Protein AF-A1SR76-F1 (afdb_monomer)

Foldseek 3Di:
DVVVVVVVVVVVVVVVVVVVPDQQQDVLLLVLLLLLLQLVLLVVCCVPPPVRDDDPVSVVSNVVSVVVNVVVCVVCVVNPVNPVLSVLSNLLNNLVNLLVVCVVCVVVDDSCVSVVSNVVSVVVSVCCNVVVDPPDDD

Sequence (138 aa):
MIYHAIFNVNISTYRRKHSMNQPIISLKWLVYTYIIGLSLSACYSMLTKEPVPFSFFAFLTLFFSVNHFYGLYIKEPDNEISIRPAWVSFFIGIFSYSAFIGTQYPELGSNLFSVTLTLILTIWLIYKLMFGDKRYSA

Secondary structure (DSSP, 8-state):
-HHHHHHHHHHHHHHHHHHH------HHHHHHHHHHHHHHHHHHHHHH-TTSPP-HHHHHHHHHHHHHHHHHHHH-TT-HHHHHHHHHHHHHHHHHHHHHHHHH-GGG---HHHHHHHHHHHHHHHHHHHHS------

Organism: Psychromonas ingrahamii (strain DSM 17664 / CCUG 51855 / 37) (NCBI:txid357804)

pLDDT: mean 79.39, std 17.27, range [33.69, 96.0]

Radius of gyration: 21.3 Å; Cα contacts (8 Å, |Δi|>4): 113; chains: 1; bounding box: 43×45×62 Å

Mean predicted aligned error: 10.78 Å

Solvent-accessible surface area (backbone atoms only — not comparable to full-atom values): 7475 Å² total; per-residue (Å²): 119,67,69,62,54,54,52,50,52,53,50,53,52,50,54,49,56,57,66,73,64,63,82,73,68,50,64,66,53,30,53,36,28,19,48,32,19,29,23,48,43,49,47,52,40,41,75,73,36,86,91,42,76,83,56,73,63,38,56,50,54,27,53,54,32,49,54,52,45,53,54,48,49,73,74,47,73,86,49,66,76,33,49,62,56,18,54,48,27,19,50,33,17,31,24,47,46,51,24,50,50,24,69,78,40,59,90,80,43,87,33,61,67,32,43,52,51,25,50,54,49,47,53,51,48,50,48,46,70,73,64,54,7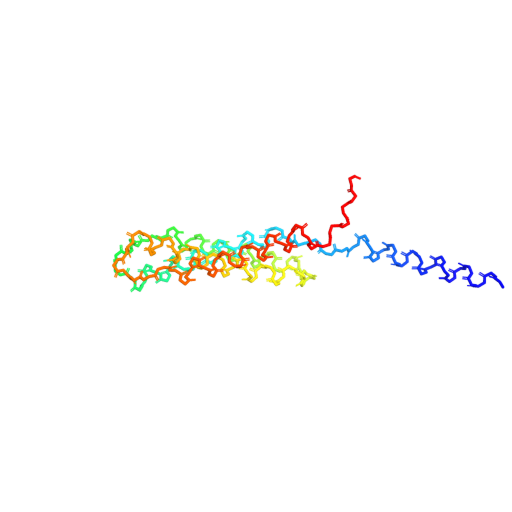6,77,82,76,78,130

Nearest PDB structures (foldseek):
  7xj0-assembly1_D  TM=3.969E-01  e=2.506E+00  Homo sapiens
  7xj0-assembly1_C  TM=3.969E-01  e=3.072E+00  Homo sapiens
  7xj3-assembly1_D  TM=4.073E-01  e=4.171E+00  Homo sapiens
  7xj2-assembly1_D  TM=4.234E-01  e=6.598E+00  Homo sapiens

InterPro domains:
  IPR009867 Protein of unknown function DUF1422 [NF008278] (20-136)
  IPR009867 Protein of unknown function DUF1422 [PF07226] (28-130)

Structure (mmCIF, N/CA/C/O backbone):
data_AF-A1SR76-F1
#
_entry.id   AF-A1SR76-F1
#
loop_
_atom_site.group_PDB
_atom_site.id
_atom_site.type_symbol
_atom_site.label_atom_id
_atom_site.label_alt_id
_atom_site.label_comp_id
_atom_site.label_asym_id
_atom_site.label_entity_id
_atom_site.label_seq_id
_atom_site.pdbx_PDB_ins_code
_atom_site.Cartn_x
_atom_site.Cartn_y
_atom_site.Cartn_z
_atom_site.occupancy
_atom_site.B_iso_or_equiv
_atom_site.auth_seq_id
_atom_site.auth_comp_id
_atom_site.auth_asym_id
_atom_site.auth_atom_id
_atom_site.pdbx_PDB_model_num
ATOM 1 N N . MET A 1 1 ? 23.052 -30.033 -45.231 1.00 58.78 1 MET A N 1
ATOM 2 C CA . MET A 1 1 ? 23.379 -30.311 -43.811 1.00 58.78 1 MET A CA 1
ATOM 3 C C . MET A 1 1 ? 23.784 -29.050 -43.026 1.00 58.78 1 MET A C 1
ATOM 5 O O . MET A 1 1 ? 23.356 -28.909 -41.891 1.00 58.78 1 MET A O 1
ATOM 9 N N . ILE A 1 2 ? 24.507 -28.091 -43.626 1.00 56.09 2 ILE A N 1
ATOM 10 C CA . ILE A 1 2 ? 24.979 -26.846 -42.969 1.00 56.09 2 ILE A CA 1
ATOM 11 C C . ILE A 1 2 ? 23.837 -25.885 -42.562 1.00 56.09 2 ILE A C 1
ATOM 13 O O . ILE A 1 2 ? 23.841 -25.356 -41.454 1.00 56.09 2 ILE A O 1
ATOM 17 N N . TYR A 1 3 ? 22.805 -25.723 -43.399 1.00 48.69 3 TYR A N 1
ATOM 18 C CA . TYR A 1 3 ? 21.661 -24.840 -43.106 1.00 48.69 3 TYR A CA 1
ATOM 19 C C . TYR A 1 3 ? 20.870 -25.237 -41.849 1.00 48.69 3 TYR A C 1
ATOM 21 O O . TYR A 1 3 ? 20.399 -24.373 -41.113 1.00 48.69 3 TYR A O 1
ATOM 29 N N . HIS A 1 4 ? 20.777 -26.536 -41.558 1.00 52.91 4 HIS A N 1
ATOM 30 C CA . HIS A 1 4 ? 20.058 -27.039 -40.387 1.00 52.91 4 HIS A CA 1
ATOM 31 C C . HIS A 1 4 ? 20.826 -26.761 -39.081 1.00 52.91 4 HIS A C 1
ATOM 33 O O . HIS A 1 4 ? 20.218 -26.509 -38.043 1.00 52.91 4 HIS A O 1
ATOM 39 N N . ALA A 1 5 ? 22.163 -26.745 -39.136 1.00 58.22 5 ALA A N 1
ATOM 40 C CA . ALA A 1 5 ? 23.015 -26.415 -37.994 1.00 58.22 5 ALA A CA 1
ATOM 41 C C . ALA A 1 5 ? 22.979 -24.912 -37.668 1.00 58.22 5 ALA A C 1
ATOM 43 O O . ALA A 1 5 ? 22.833 -24.543 -36.505 1.00 58.22 5 ALA A O 1
ATOM 44 N N . ILE A 1 6 ? 23.021 -24.044 -38.687 1.00 57.62 6 ILE A N 1
ATOM 45 C CA . ILE A 1 6 ? 22.952 -22.582 -38.511 1.00 57.62 6 ILE A CA 1
ATOM 46 C C . ILE A 1 6 ? 21.586 -22.159 -37.951 1.00 57.62 6 ILE A C 1
ATOM 48 O O . ILE A 1 6 ? 21.518 -21.343 -37.033 1.00 57.62 6 ILE A O 1
ATOM 52 N N . PHE A 1 7 ? 20.497 -22.753 -38.448 1.00 58.06 7 PHE A N 1
ATOM 53 C CA . PHE A 1 7 ? 19.144 -22.482 -37.957 1.00 58.06 7 PHE A CA 1
ATOM 54 C C . PHE A 1 7 ? 18.962 -22.910 -36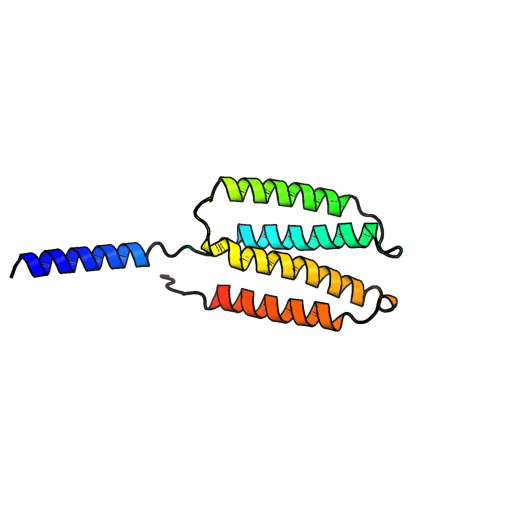.492 1.00 58.06 7 PHE A C 1
ATOM 56 O O . PHE A 1 7 ? 18.423 -22.155 -35.684 1.00 58.06 7 PHE A O 1
ATOM 63 N N . ASN A 1 8 ? 19.491 -24.078 -36.112 1.00 55.66 8 ASN A N 1
ATOM 64 C CA . ASN A 1 8 ? 19.405 -24.583 -34.741 1.00 55.66 8 ASN A CA 1
ATOM 65 C C . ASN A 1 8 ? 20.260 -23.754 -33.759 1.00 55.66 8 ASN A C 1
ATOM 67 O O . ASN A 1 8 ? 19.821 -23.462 -32.645 1.00 55.66 8 ASN A O 1
ATOM 71 N N . VAL A 1 9 ? 21.435 -23.278 -34.193 1.00 60.59 9 VAL A N 1
ATOM 72 C CA . VAL A 1 9 ? 22.243 -22.324 -33.417 1.00 60.59 9 VAL A CA 1
ATOM 73 C C . VAL A 1 9 ? 21.470 -21.026 -33.192 1.00 60.59 9 VAL A C 1
ATOM 75 O O . VAL A 1 9 ? 21.375 -20.608 -32.041 1.00 60.59 9 VAL A O 1
ATOM 78 N N . ASN A 1 10 ? 20.842 -20.454 -34.228 1.00 55.56 10 ASN A N 1
ATOM 79 C CA . ASN A 1 10 ? 20.077 -19.205 -34.124 1.00 55.56 10 ASN A CA 1
ATOM 80 C C . ASN A 1 10 ? 18.849 -19.328 -33.206 1.00 55.56 10 ASN A C 1
ATOM 82 O O . ASN A 1 10 ? 18.566 -18.429 -32.418 1.00 55.56 10 ASN A O 1
ATOM 86 N N . ILE A 1 11 ? 18.156 -20.473 -33.240 1.00 59.75 11 ILE A N 1
ATOM 87 C CA . ILE A 1 11 ? 17.056 -20.782 -32.314 1.00 59.75 11 ILE A CA 1
ATOM 88 C C . ILE A 1 11 ? 17.573 -20.937 -30.882 1.00 59.75 11 ILE A C 1
ATOM 90 O O . ILE A 1 11 ? 16.929 -20.469 -29.945 1.00 59.75 11 ILE A O 1
ATOM 94 N N . SER A 1 12 ? 18.734 -21.567 -30.686 1.00 55.72 12 SER A N 1
ATOM 95 C CA . SER A 1 12 ? 19.332 -21.736 -29.357 1.00 55.72 12 SER A CA 1
ATOM 96 C C . SER A 1 12 ? 19.793 -20.406 -28.744 1.00 55.72 12 SER A C 1
ATOM 98 O O . SER A 1 12 ? 19.656 -20.213 -27.534 1.00 55.72 12 SER A O 1
ATOM 100 N N . THR A 1 13 ? 20.290 -19.463 -29.555 1.00 55.62 13 THR A N 1
ATOM 101 C CA . THR A 1 13 ? 20.635 -18.100 -29.124 1.00 55.62 13 THR A CA 1
ATOM 102 C C . THR A 1 13 ? 19.395 -17.242 -28.897 1.00 55.62 13 THR A C 1
ATOM 104 O O . THR A 1 13 ? 19.354 -16.532 -27.894 1.00 55.62 13 THR A O 1
ATOM 107 N N . TYR A 1 14 ? 18.352 -17.354 -29.727 1.00 48.00 14 TY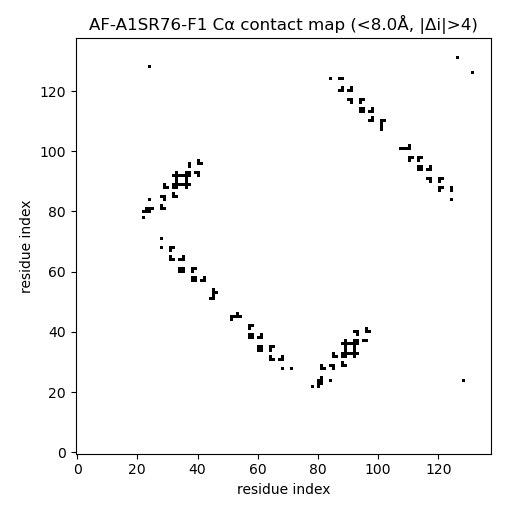R A N 1
ATOM 108 C CA . TYR A 1 14 ? 17.061 -16.693 -29.479 1.00 48.00 14 TYR A CA 1
ATOM 109 C C . TYR A 1 14 ? 16.408 -17.183 -28.180 1.00 48.00 14 TYR A C 1
ATOM 111 O O . TYR A 1 14 ? 15.991 -16.383 -27.343 1.00 48.00 14 TYR A O 1
ATOM 119 N N . ARG A 1 15 ? 16.388 -18.504 -27.962 1.00 50.97 15 ARG A N 1
ATOM 120 C CA . ARG A 1 15 ? 15.853 -19.134 -26.747 1.00 50.97 15 ARG A CA 1
ATOM 121 C C . ARG A 1 15 ? 16.661 -18.750 -25.501 1.00 50.97 15 ARG A C 1
ATOM 123 O O . ARG A 1 15 ? 16.070 -18.508 -24.453 1.00 50.97 15 ARG A O 1
ATOM 130 N N . ARG A 1 16 ? 17.991 -18.621 -25.607 1.00 46.66 16 ARG A N 1
ATOM 131 C CA . ARG A 1 16 ? 18.840 -18.095 -24.519 1.00 46.66 16 ARG A CA 1
ATOM 132 C C . ARG A 1 16 ? 18.568 -16.623 -24.217 1.00 46.66 16 ARG A C 1
ATOM 134 O O . ARG A 1 16 ? 18.483 -16.265 -23.049 1.00 46.66 16 ARG A O 1
ATOM 141 N N . LYS A 1 17 ? 18.382 -15.784 -25.238 1.00 38.00 17 LYS A N 1
ATOM 142 C CA . LYS A 1 17 ? 18.097 -14.351 -25.062 1.00 38.00 17 LYS A CA 1
ATOM 143 C C . LYS A 1 17 ? 16.718 -14.111 -24.429 1.00 38.00 17 LYS A C 1
ATOM 145 O O . LYS A 1 17 ? 16.584 -13.230 -23.590 1.00 38.00 17 LYS A O 1
ATOM 150 N N . HIS A 1 18 ? 15.736 -14.960 -24.738 1.00 43.38 18 HIS A N 1
ATOM 151 C CA . HIS A 1 18 ? 14.425 -14.967 -24.076 1.00 43.38 18 HIS A CA 1
ATOM 152 C C . HIS A 1 18 ? 14.478 -15.530 -22.639 1.00 43.38 18 HIS A C 1
ATOM 154 O O . HIS A 1 18 ? 13.677 -15.150 -21.791 1.00 43.38 18 HIS A O 1
ATOM 160 N N . SER A 1 19 ? 15.428 -16.418 -22.331 1.00 46.12 19 SER A N 1
ATOM 161 C CA . SER A 1 19 ? 15.635 -16.935 -20.970 1.00 46.12 19 SER A CA 1
ATOM 162 C C . SER A 1 19 ? 16.368 -15.953 -20.045 1.00 46.12 19 SER A C 1
ATOM 164 O O . SER A 1 19 ? 16.251 -16.100 -18.834 1.00 46.12 19 SER A O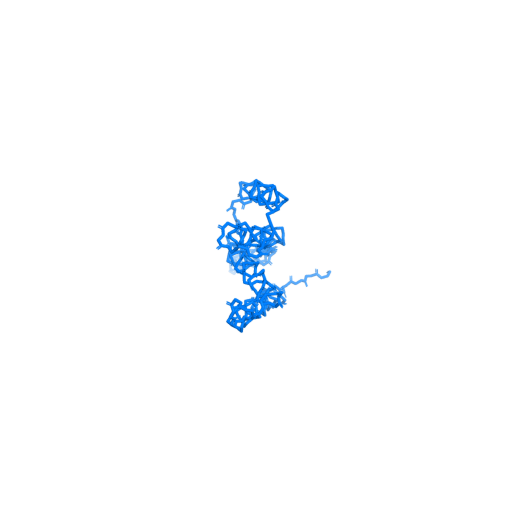 1
ATOM 166 N N . MET A 1 20 ? 17.131 -14.995 -20.585 1.00 45.78 20 MET A N 1
ATOM 167 C CA . MET A 1 20 ? 17.896 -14.002 -19.807 1.00 45.78 20 MET A CA 1
ATOM 168 C C . MET A 1 20 ? 17.118 -12.706 -19.525 1.00 45.78 20 MET A C 1
ATOM 170 O O . MET A 1 20 ? 17.474 -11.986 -18.601 1.00 45.78 20 MET A O 1
ATOM 174 N N . ASN A 1 21 ? 16.043 -12.431 -20.273 1.00 43.84 21 ASN A N 1
ATOM 175 C CA . ASN A 1 21 ? 15.171 -11.261 -20.104 1.00 43.84 21 ASN A CA 1
ATOM 176 C C . ASN A 1 21 ? 13.783 -11.667 -19.584 1.00 43.84 21 ASN A C 1
ATOM 178 O O . ASN A 1 21 ? 12.762 -11.270 -20.142 1.00 43.84 21 ASN A O 1
ATOM 182 N N . GLN A 1 22 ? 13.728 -12.493 -18.539 1.00 48.25 22 GLN A N 1
ATOM 183 C CA . GLN A 1 22 ? 12.470 -12.697 -17.823 1.00 48.25 22 GLN A CA 1
ATOM 184 C C . GLN A 1 22 ? 12.210 -11.462 -16.951 1.00 48.25 22 GLN A C 1
ATOM 186 O O . GLN A 1 22 ? 13.077 -11.113 -16.146 1.00 48.25 22 GLN A O 1
ATOM 191 N N . PRO A 1 23 ? 11.075 -10.762 -17.106 1.00 52.47 23 PRO A N 1
ATOM 192 C CA . PRO A 1 23 ? 10.846 -9.512 -16.391 1.00 52.47 23 PRO A CA 1
ATOM 193 C C . PRO A 1 23 ? 10.697 -9.785 -14.896 1.00 52.47 23 PRO A C 1
ATOM 195 O O . PRO A 1 23 ? 9.719 -10.376 -14.437 1.00 52.47 23 PRO A O 1
ATOM 198 N N . ILE A 1 24 ? 11.713 -9.384 -14.137 1.00 66.00 24 ILE A N 1
ATOM 199 C CA . ILE A 1 24 ? 11.737 -9.503 -12.683 1.00 66.00 24 ILE A CA 1
ATOM 200 C C . ILE A 1 24 ? 10.662 -8.568 -12.126 1.00 66.00 24 ILE A C 1
ATOM 202 O O . ILE A 1 24 ? 10.609 -7.389 -12.481 1.00 66.00 24 ILE A O 1
ATOM 206 N N . ILE A 1 25 ? 9.809 -9.088 -11.239 1.00 73.50 25 ILE A N 1
ATOM 207 C CA . ILE A 1 25 ? 8.800 -8.282 -10.545 1.00 73.50 25 ILE A CA 1
ATOM 208 C C . ILE A 1 25 ? 9.508 -7.137 -9.806 1.00 73.50 25 ILE A C 1
ATOM 210 O O . ILE A 1 25 ? 10.370 -7.367 -8.955 1.00 73.50 25 ILE A O 1
ATOM 214 N N . SER A 1 26 ? 9.137 -5.896 -10.115 1.00 82.69 26 SER A N 1
ATOM 215 C CA . SER A 1 26 ? 9.768 -4.718 -9.525 1.00 82.69 26 SER A CA 1
ATOM 216 C C . SER A 1 26 ? 9.273 -4.515 -8.098 1.00 82.69 26 SER A C 1
ATOM 218 O O . SER A 1 26 ? 8.155 -4.056 -7.869 1.00 82.69 26 SER A O 1
ATOM 220 N N . LEU A 1 27 ? 10.126 -4.820 -7.116 1.00 84.31 27 LEU A N 1
ATOM 221 C CA . LEU A 1 27 ? 9.813 -4.640 -5.694 1.00 84.31 27 LEU A CA 1
ATOM 222 C C . LEU A 1 27 ? 9.361 -3.205 -5.380 1.00 84.31 27 LEU A C 1
ATOM 224 O O . LEU A 1 27 ? 8.479 -3.003 -4.549 1.00 84.31 27 LEU A O 1
ATOM 228 N N . LYS A 1 28 ? 9.916 -2.211 -6.087 1.00 89.31 28 LYS A N 1
ATOM 229 C CA . LYS A 1 28 ? 9.542 -0.799 -5.937 1.00 89.31 28 LYS A CA 1
ATOM 230 C C . LYS A 1 28 ? 8.049 -0.593 -6.191 1.00 89.31 28 LYS A C 1
ATOM 232 O O . LYS A 1 28 ? 7.380 0.038 -5.380 1.00 89.31 28 LYS A O 1
ATOM 237 N N . TRP A 1 29 ? 7.513 -1.175 -7.265 1.00 90.12 29 TRP A N 1
ATOM 238 C CA . TRP A 1 29 ? 6.089 -1.077 -7.591 1.00 90.12 29 TRP A CA 1
ATOM 239 C C . TRP A 1 29 ? 5.220 -1.667 -6.484 1.00 90.12 29 TRP A C 1
ATOM 241 O O . TRP A 1 29 ? 4.225 -1.056 -6.099 1.00 90.12 29 TRP A O 1
ATOM 251 N N . LEU A 1 30 ? 5.613 -2.821 -5.940 1.00 91.44 30 LEU A N 1
ATOM 252 C CA . LEU A 1 30 ? 4.872 -3.494 -4.873 1.00 91.44 30 LEU A CA 1
ATOM 253 C C . LEU A 1 30 ? 4.860 -2.660 -3.589 1.00 91.44 30 LEU A C 1
ATOM 255 O O . LEU A 1 30 ? 3.807 -2.507 -2.975 1.00 91.44 30 LEU A O 1
ATOM 259 N N . VAL A 1 31 ? 6.004 -2.09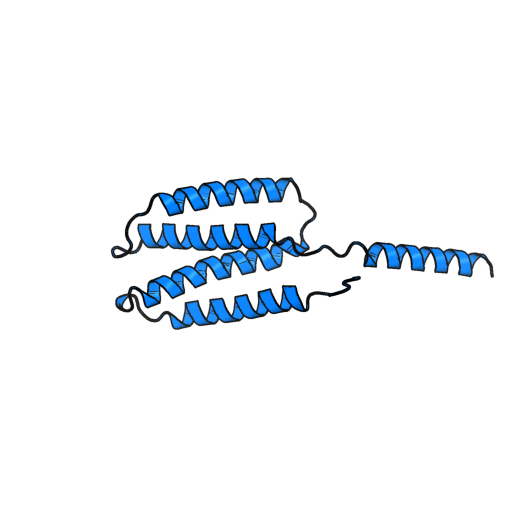0 -3.204 1.00 92.50 31 VAL A N 1
ATOM 260 C CA . VAL A 1 31 ? 6.116 -1.261 -1.996 1.00 92.50 31 VAL A CA 1
ATOM 261 C C . VAL A 1 31 ? 5.280 0.010 -2.125 1.00 92.50 31 VAL A C 1
ATOM 263 O O . VAL A 1 31 ? 4.498 0.314 -1.227 1.00 92.50 31 VAL A O 1
ATOM 266 N N . TYR A 1 32 ? 5.380 0.734 -3.244 1.00 93.50 32 TYR A N 1
ATOM 267 C CA . TYR A 1 32 ? 4.601 1.961 -3.422 1.00 93.50 32 TYR A CA 1
ATOM 268 C C . TYR A 1 32 ? 3.099 1.689 -3.477 1.00 93.50 32 TYR A C 1
ATOM 270 O O . TYR A 1 32 ? 2.336 2.389 -2.820 1.00 93.50 32 TYR A O 1
ATOM 278 N N . THR A 1 33 ? 2.663 0.651 -4.192 1.00 94.62 33 THR A N 1
ATOM 279 C CA . THR A 1 33 ? 1.238 0.289 -4.238 1.00 94.62 33 THR A CA 1
ATOM 280 C C . THR A 1 33 ? 0.694 -0.156 -2.883 1.00 94.62 33 THR A C 1
ATOM 282 O O . THR A 1 33 ? -0.418 0.236 -2.534 1.00 94.62 33 THR A O 1
ATOM 285 N N . TYR A 1 34 ? 1.485 -0.873 -2.078 1.00 95.44 34 TYR A N 1
ATOM 286 C CA . TYR A 1 34 ? 1.126 -1.211 -0.697 1.00 95.44 34 TYR A CA 1
ATOM 287 C C . TYR A 1 34 ? 0.915 0.037 0.166 1.00 95.44 34 TYR A C 1
ATOM 289 O O . TYR A 1 34 ? -0.121 0.168 0.820 1.00 95.44 34 TYR A O 1
ATOM 297 N N . ILE A 1 35 ? 1.867 0.978 0.135 1.00 95.81 35 ILE A N 1
ATOM 298 C CA . ILE A 1 35 ? 1.782 2.228 0.903 1.00 95.81 35 ILE A CA 1
ATOM 299 C C . ILE A 1 35 ? 0.582 3.062 0.442 1.00 95.81 35 ILE A C 1
ATOM 301 O O . ILE A 1 35 ? -0.157 3.571 1.279 1.00 95.81 35 ILE A O 1
ATOM 305 N N . ILE A 1 36 ? 0.335 3.154 -0.869 1.00 96.00 36 ILE A N 1
ATOM 306 C CA . ILE A 1 36 ? -0.837 3.852 -1.416 1.00 96.00 36 ILE A CA 1
ATOM 307 C C . ILE A 1 36 ? -2.134 3.224 -0.889 1.00 96.00 36 ILE A C 1
ATOM 309 O O . ILE A 1 36 ? -3.011 3.952 -0.431 1.00 96.00 36 ILE A O 1
ATOM 313 N N . GLY A 1 37 ? -2.244 1.893 -0.890 1.00 95.56 37 GLY A N 1
ATOM 314 C CA . GLY A 1 37 ? -3.407 1.185 -0.348 1.00 95.56 37 GLY A CA 1
ATOM 315 C C . GLY A 1 37 ? -3.620 1.445 1.146 1.00 95.56 37 GLY A C 1
ATOM 316 O O . GLY A 1 37 ? -4.724 1.803 1.562 1.00 95.56 37 GLY A O 1
ATOM 317 N N . LEU A 1 38 ? -2.552 1.342 1.945 1.00 94.69 38 LEU A N 1
ATOM 318 C CA . LEU A 1 38 ? -2.578 1.656 3.377 1.00 94.69 38 LEU A CA 1
ATOM 319 C C . LEU A 1 38 ? -3.032 3.097 3.630 1.00 94.69 38 LEU A C 1
ATOM 321 O O . LEU A 1 38 ? -4.005 3.322 4.347 1.00 94.69 38 LEU A O 1
ATOM 325 N N . SER A 1 39 ? -2.361 4.080 3.029 1.00 94.88 39 SER A N 1
ATOM 326 C CA . SER A 1 39 ? -2.660 5.494 3.263 1.00 94.88 39 SER A CA 1
ATOM 327 C C . SER A 1 39 ? -4.050 5.880 2.765 1.00 94.88 39 SER A C 1
ATOM 329 O O . SER A 1 39 ? -4.738 6.643 3.434 1.00 94.88 39 SER A O 1
ATOM 331 N N . LEU A 1 40 ? -4.510 5.314 1.646 1.00 95.19 40 LEU A N 1
ATOM 332 C CA . LEU A 1 40 ? -5.860 5.549 1.136 1.00 95.19 40 LEU A CA 1
ATOM 333 C C . LEU A 1 40 ? -6.928 5.045 2.113 1.00 95.19 40 LEU A C 1
ATOM 335 O O . LEU A 1 40 ? -7.870 5.772 2.428 1.00 95.19 40 LEU A O 1
ATOM 339 N N . SER A 1 41 ? -6.767 3.820 2.617 1.00 93.62 41 SER A N 1
ATOM 340 C CA . SER A 1 41 ? -7.695 3.251 3.600 1.00 93.62 41 SER A CA 1
ATOM 341 C C . SER A 1 41 ? -7.687 4.014 4.931 1.00 93.62 41 SER A C 1
ATOM 343 O O . SER A 1 41 ? -8.746 4.190 5.535 1.00 93.62 41 SER A O 1
ATOM 345 N N . ALA A 1 42 ? -6.535 4.562 5.334 1.00 91.06 42 ALA A N 1
ATOM 346 C CA . ALA A 1 42 ? -6.423 5.450 6.485 1.00 91.06 42 ALA A CA 1
ATOM 347 C C . ALA A 1 42 ? -7.174 6.769 6.285 1.00 91.06 42 ALA A C 1
ATOM 349 O O . ALA A 1 42 ? -8.007 7.120 7.120 1.00 91.06 42 ALA A O 1
ATOM 350 N N . CYS A 1 43 ? -6.958 7.456 5.160 1.00 92.56 43 CYS A N 1
ATOM 351 C CA . CYS A 1 43 ? -7.683 8.684 4.834 1.00 92.56 43 CYS A CA 1
ATOM 352 C C . CYS A 1 43 ? -9.197 8.444 4.778 1.00 92.56 43 CYS A C 1
ATOM 354 O O . CYS A 1 43 ? -9.963 9.212 5.352 1.00 92.56 43 CYS A O 1
ATOM 356 N N . TYR A 1 44 ? -9.638 7.353 4.141 1.00 90.56 44 TYR A N 1
ATOM 357 C CA . TYR A 1 44 ? -11.056 6.996 4.090 1.00 90.56 44 TYR A CA 1
ATOM 358 C C . TYR A 1 44 ? -11.637 6.768 5.488 1.00 90.56 44 TYR A C 1
ATOM 360 O O . TYR A 1 44 ? -12.711 7.275 5.809 1.00 90.56 44 TYR A O 1
ATOM 368 N N . SER A 1 45 ? -10.919 6.040 6.345 1.00 88.81 45 SER A N 1
ATOM 369 C CA . SER A 1 45 ? -11.377 5.769 7.705 1.00 88.81 45 SER A CA 1
ATOM 370 C C . SER A 1 45 ? -11.444 7.033 8.560 1.00 88.81 45 SER A C 1
ATOM 372 O O . SER A 1 45 ? -12.379 7.160 9.335 1.00 88.81 45 SER A O 1
ATOM 374 N N . MET A 1 46 ? -10.515 7.978 8.400 1.00 88.50 46 MET A N 1
ATOM 375 C CA . MET A 1 46 ? -10.555 9.275 9.096 1.00 88.50 46 MET A CA 1
ATOM 376 C C . MET A 1 46 ? -11.737 10.144 8.658 1.00 88.50 46 MET A C 1
ATOM 378 O O . MET A 1 46 ? -12.260 10.914 9.452 1.00 88.50 46 MET A O 1
ATOM 382 N N . LEU A 1 47 ? -12.147 10.042 7.391 1.00 86.06 47 LEU A N 1
ATOM 383 C CA . LEU A 1 47 ? -13.266 10.820 6.852 1.00 86.06 47 LEU A CA 1
ATOM 384 C C . LEU A 1 47 ? -14.635 10.220 7.193 1.00 86.06 47 LEU A C 1
ATOM 386 O O . LEU A 1 47 ? -15.626 10.942 7.197 1.00 86.06 47 LEU A O 1
ATOM 390 N N . THR A 1 48 ? -14.704 8.907 7.426 1.00 84.94 48 THR A N 1
ATOM 391 C CA . THR A 1 48 ? -15.978 8.181 7.575 1.00 84.94 48 THR A CA 1
ATOM 392 C C . THR A 1 48 ? -16.238 7.651 8.977 1.00 84.94 48 THR A C 1
ATOM 394 O O . THR A 1 48 ? -17.397 7.435 9.324 1.00 84.94 48 THR A O 1
ATOM 397 N N . LYS A 1 49 ? -15.196 7.415 9.781 1.00 77.94 49 LYS A N 1
ATOM 398 C CA . LYS A 1 49 ? -15.317 6.823 11.116 1.00 77.94 49 LYS A CA 1
ATOM 399 C C . LYS A 1 49 ? -14.901 7.834 12.177 1.00 77.94 49 LYS A C 1
ATOM 401 O O . LYS A 1 49 ? -13.723 8.148 12.308 1.00 77.94 49 LYS A O 1
ATOM 406 N N . GLU A 1 50 ? -15.870 8.258 12.983 1.00 67.94 50 GLU A N 1
ATOM 407 C CA . GLU A 1 50 ? -15.681 9.203 14.092 1.00 67.94 50 GLU A CA 1
ATOM 408 C C . GLU A 1 50 ? -14.578 8.844 15.106 1.00 67.94 50 GLU A C 1
ATOM 410 O O . GLU A 1 50 ? -13.889 9.761 15.551 1.00 67.94 50 GLU A O 1
ATOM 415 N N . PRO A 1 51 ? -14.335 7.569 15.482 1.00 72.44 51 PRO A N 1
ATOM 416 C CA . PRO A 1 51 ? -13.322 7.276 16.497 1.00 72.44 51 PRO A CA 1
ATOM 417 C C . PRO A 1 51 ? -11.872 7.359 15.987 1.00 72.44 51 PRO A C 1
ATOM 419 O O . PRO A 1 51 ? -10.945 7.271 16.795 1.00 72.44 51 PRO A O 1
ATOM 422 N N . VAL A 1 52 ? -11.641 7.512 14.675 1.00 75.06 52 VAL A N 1
ATOM 423 C CA . VAL A 1 52 ? -10.286 7.532 14.102 1.00 75.06 52 VAL A CA 1
ATOM 424 C C . VAL A 1 52 ? -9.740 8.965 14.091 1.00 75.06 52 VAL A C 1
ATOM 426 O O . VAL A 1 52 ? -10.304 9.825 13.415 1.00 75.06 52 VAL A O 1
ATOM 429 N N . PRO A 1 53 ? -8.623 9.249 14.788 1.00 79.62 53 PRO A N 1
ATOM 430 C CA . PRO A 1 53 ? -8.084 10.599 14.871 1.00 79.62 53 PRO A CA 1
ATOM 431 C C . PRO A 1 53 ? -7.623 11.096 13.501 1.00 79.62 53 PRO A C 1
ATOM 433 O O . PRO A 1 53 ? -6.953 10.384 12.745 1.00 79.62 53 PRO A O 1
ATOM 436 N N . PHE A 1 54 ? -7.945 12.352 13.201 1.00 80.75 54 PHE A N 1
ATOM 437 C CA . PHE A 1 54 ? -7.523 12.995 11.966 1.00 80.75 54 PHE A CA 1
ATOM 438 C C . PHE A 1 54 ? -5.997 13.147 11.931 1.00 80.75 54 PHE A C 1
ATOM 440 O O . PHE A 1 54 ? -5.402 13.747 12.828 1.00 80.75 54 PHE A O 1
ATOM 447 N N . SER A 1 55 ? -5.351 12.629 10.882 1.00 85.50 55 SER A N 1
ATOM 448 C CA . SER A 1 55 ? -3.902 12.736 10.703 1.00 85.50 55 SER A CA 1
ATOM 449 C C . SER A 1 55 ? -3.549 13.256 9.317 1.00 85.50 55 SER A C 1
ATOM 451 O O . SER A 1 55 ? -3.697 12.566 8.307 1.00 85.50 55 SER A O 1
ATOM 453 N N . PHE A 1 56 ? -2.998 14.470 9.272 1.00 87.94 56 PHE A N 1
ATOM 454 C CA . PHE A 1 56 ? -2.501 15.078 8.036 1.00 87.94 56 PHE A CA 1
ATOM 455 C C . PHE A 1 56 ? -1.361 14.269 7.395 1.00 87.94 56 PHE A C 1
ATOM 457 O O . PHE A 1 56 ? -1.169 14.294 6.179 1.00 87.94 56 PHE A O 1
ATOM 464 N N . PHE A 1 57 ? -0.633 13.497 8.205 1.00 91.44 57 PHE A N 1
ATOM 465 C CA . PHE A 1 57 ? 0.458 12.654 7.735 1.00 91.44 57 PHE A CA 1
ATOM 466 C C . PHE A 1 57 ? -0.011 11.624 6.700 1.00 91.44 57 PHE A C 1
ATOM 468 O O . PHE A 1 57 ? 0.650 11.462 5.681 1.00 91.44 57 PHE A O 1
ATOM 475 N N . ALA A 1 58 ? -1.180 10.999 6.895 1.00 89.69 58 ALA A N 1
ATOM 476 C CA . ALA A 1 58 ? -1.709 10.004 5.959 1.00 89.69 58 ALA A CA 1
ATOM 477 C C . ALA A 1 58 ? -1.947 10.591 4.555 1.00 89.69 58 ALA A C 1
ATOM 479 O O . ALA A 1 58 ? -1.622 9.953 3.552 1.00 89.69 58 ALA A O 1
ATOM 480 N N . PHE A 1 59 ? -2.427 11.836 4.481 1.00 92.69 59 PHE A N 1
ATOM 481 C CA . PHE A 1 59 ? -2.629 12.547 3.219 1.00 92.69 59 PHE A CA 1
ATOM 482 C C . PHE A 1 59 ? -1.306 12.879 2.528 1.00 92.69 59 PHE A C 1
ATOM 484 O O . PHE A 1 59 ? -1.174 12.657 1.324 1.00 92.69 59 PHE A O 1
ATOM 491 N N . LEU A 1 60 ? -0.310 13.358 3.280 1.00 94.31 60 LEU A N 1
ATOM 492 C CA . LEU A 1 60 ? 1.025 13.608 2.735 1.00 94.31 60 LEU A CA 1
ATOM 493 C C . LEU A 1 60 ? 1.665 12.314 2.227 1.00 94.31 60 LEU A C 1
ATOM 495 O O . LEU A 1 60 ? 2.159 12.281 1.101 1.00 94.31 60 LEU A O 1
ATOM 499 N N . THR A 1 61 ? 1.627 11.234 3.012 1.00 94.38 61 THR A N 1
ATOM 500 C CA . THR A 1 61 ? 2.163 9.928 2.605 1.00 94.38 61 THR A CA 1
ATOM 501 C C . THR A 1 61 ? 1.497 9.433 1.328 1.00 94.38 61 THR A C 1
ATOM 503 O O . THR A 1 61 ? 2.198 8.981 0.419 1.00 94.38 61 THR A O 1
ATOM 506 N N . LEU A 1 62 ? 0.172 9.566 1.218 1.00 94.75 62 LEU A N 1
ATOM 507 C CA . LEU A 1 62 ? -0.563 9.206 0.009 1.00 94.75 62 LEU A CA 1
ATOM 508 C C . LEU A 1 62 ? -0.100 10.047 -1.185 1.00 94.75 62 LEU A C 1
ATOM 510 O O . LEU A 1 62 ? 0.251 9.490 -2.224 1.00 94.75 62 LEU A O 1
ATOM 514 N N . PHE A 1 63 ? -0.030 11.370 -1.024 1.00 95.62 63 PHE A N 1
ATOM 515 C CA . PHE A 1 63 ? 0.409 12.284 -2.075 1.00 95.62 63 PHE A CA 1
ATOM 516 C C . PHE A 1 63 ? 1.819 11.944 -2.573 1.00 95.62 63 PHE A C 1
ATOM 518 O O . PHE A 1 63 ? 2.015 11.742 -3.772 1.00 95.62 63 PHE A O 1
ATOM 525 N N . PHE A 1 64 ? 2.801 11.815 -1.677 1.00 95.06 64 PHE A N 1
ATOM 526 C CA . PHE A 1 64 ? 4.175 11.482 -2.062 1.00 95.06 64 PHE A CA 1
ATOM 527 C C . PHE A 1 64 ? 4.275 10.102 -2.718 1.00 95.06 64 PHE A C 1
ATOM 529 O O . PHE A 1 64 ? 4.971 9.955 -3.724 1.00 95.06 64 P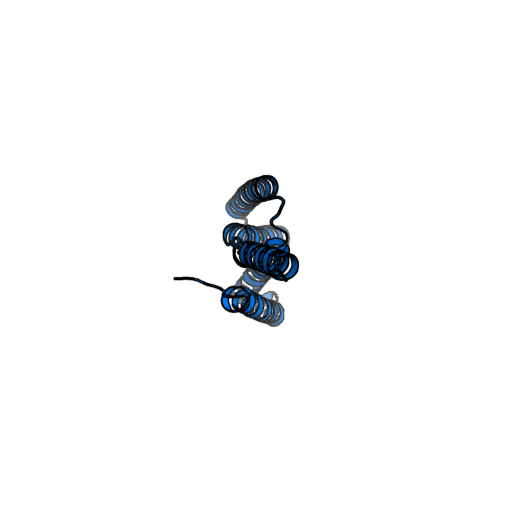HE A O 1
ATOM 536 N N . SER A 1 65 ? 3.559 9.105 -2.194 1.00 94.19 65 SER A N 1
ATOM 537 C CA . SER A 1 65 ? 3.607 7.739 -2.726 1.00 94.19 65 SER A CA 1
ATOM 538 C C . SER A 1 65 ? 3.003 7.649 -4.124 1.00 94.19 65 SER A C 1
ATOM 540 O O . SER A 1 65 ? 3.604 7.029 -4.998 1.00 94.19 65 SER A O 1
ATOM 542 N N . VAL A 1 66 ? 1.867 8.316 -4.367 1.00 94.56 66 VAL A N 1
ATOM 543 C CA . VAL A 1 66 ? 1.234 8.381 -5.695 1.00 94.56 66 VAL A CA 1
ATOM 544 C C . VAL A 1 66 ? 2.130 9.113 -6.688 1.00 94.56 66 VAL A C 1
ATOM 546 O O . VAL A 1 66 ? 2.337 8.613 -7.789 1.00 94.56 66 VAL A O 1
ATOM 549 N N . ASN A 1 67 ? 2.719 10.249 -6.303 1.00 94.62 67 ASN A N 1
ATOM 550 C CA . ASN A 1 67 ? 3.634 10.987 -7.178 1.00 94.62 67 ASN A CA 1
ATOM 551 C C . ASN A 1 67 ? 4.860 10.146 -7.559 1.00 94.62 67 ASN A C 1
ATOM 553 O O . ASN A 1 67 ? 5.253 10.102 -8.725 1.00 94.62 67 ASN A O 1
ATOM 557 N N . HIS A 1 68 ? 5.454 9.440 -6.594 1.00 92.94 68 HIS A N 1
ATOM 558 C CA . HIS A 1 68 ? 6.613 8.598 -6.872 1.00 92.94 68 HIS A CA 1
ATOM 559 C C . HIS A 1 68 ? 6.244 7.381 -7.728 1.00 92.94 68 HIS A C 1
ATOM 561 O O . HIS A 1 68 ? 6.970 7.041 -8.661 1.00 92.94 68 HIS A O 1
ATOM 567 N N . PHE A 1 69 ? 5.093 6.762 -7.458 1.00 91.75 69 PHE A N 1
ATOM 568 C CA . PHE A 1 69 ? 4.574 5.659 -8.261 1.00 91.75 69 PHE A CA 1
ATOM 569 C C . PHE A 1 69 ? 4.257 6.089 -9.696 1.00 91.75 69 PHE A C 1
ATOM 571 O O . PHE A 1 69 ? 4.613 5.385 -10.633 1.00 91.75 69 PHE A O 1
ATOM 578 N N . TYR A 1 70 ? 3.673 7.272 -9.888 1.00 91.06 70 TYR A N 1
ATOM 579 C CA . TYR A 1 70 ? 3.429 7.844 -11.211 1.00 91.06 70 TYR A CA 1
ATOM 580 C C . TYR A 1 70 ? 4.737 8.073 -11.983 1.00 91.06 70 TYR A C 1
ATOM 582 O O . TYR A 1 70 ? 4.846 7.729 -13.159 1.00 91.06 70 TYR A O 1
ATOM 590 N N . GLY A 1 71 ? 5.773 8.572 -11.302 1.00 89.75 71 GLY A N 1
ATOM 591 C CA . GLY A 1 71 ? 7.110 8.688 -11.880 1.00 89.75 71 GLY A CA 1
ATOM 592 C C . GLY A 1 71 ? 7.725 7.336 -12.263 1.00 89.75 71 GLY A C 1
ATOM 593 O O . GLY A 1 71 ? 8.387 7.244 -13.294 1.00 89.75 71 GLY A O 1
ATOM 594 N N . LEU A 1 72 ? 7.505 6.286 -11.465 1.00 87.06 72 LEU A N 1
ATOM 595 C CA . LEU A 1 72 ? 7.935 4.919 -11.792 1.00 87.06 72 LEU A CA 1
ATOM 596 C C . LEU A 1 72 ? 7.169 4.349 -12.988 1.00 87.06 72 LEU A C 1
ATOM 598 O O . LEU A 1 72 ? 7.789 3.765 -13.871 1.00 87.06 72 LEU A O 1
ATOM 602 N N . TYR A 1 73 ? 5.858 4.578 -13.047 1.00 85.00 73 TYR A N 1
ATOM 603 C CA . TYR A 1 73 ? 5.003 4.161 -14.155 1.00 85.00 73 TYR A CA 1
ATOM 604 C C . TYR A 1 73 ? 5.474 4.744 -15.495 1.00 85.00 73 TYR A C 1
ATOM 606 O O . TYR A 1 73 ? 5.592 4.014 -16.473 1.00 85.00 73 TYR A O 1
ATOM 614 N N . ILE A 1 74 ? 5.820 6.037 -15.535 1.00 86.56 74 ILE A N 1
ATOM 615 C CA . ILE A 1 74 ? 6.342 6.682 -16.755 1.00 86.56 74 ILE A CA 1
ATOM 616 C C . ILE A 1 74 ? 7.731 6.152 -17.137 1.00 86.56 74 ILE A C 1
ATOM 618 O O . ILE A 1 74 ? 8.041 6.035 -18.320 1.00 86.56 74 ILE A O 1
ATOM 622 N N . LYS A 1 75 ? 8.593 5.872 -16.152 1.00 84.38 75 LYS A N 1
ATOM 623 C CA . LYS A 1 75 ? 9.979 5.436 -16.394 1.00 84.38 75 LYS A CA 1
ATOM 624 C C . LYS A 1 75 ? 10.090 3.975 -16.832 1.00 84.38 75 LYS A C 1
ATOM 626 O O . LYS A 1 75 ? 11.062 3.628 -17.494 1.00 84.38 75 LYS A O 1
ATOM 631 N N . GLU A 1 76 ? 9.133 3.134 -16.453 1.00 78.50 76 GLU A N 1
ATOM 632 C CA . GLU A 1 76 ? 9.135 1.690 -16.713 1.00 78.50 76 GLU A CA 1
ATOM 633 C C . GLU A 1 76 ? 7.832 1.245 -17.423 1.00 78.50 76 GLU A C 1
ATOM 635 O O . GLU A 1 76 ? 7.088 0.433 -16.867 1.00 78.50 76 GLU A O 1
ATOM 640 N N . PRO A 1 77 ? 7.527 1.749 -18.639 1.00 64.69 77 PRO A N 1
ATOM 641 C CA . PRO A 1 77 ? 6.256 1.470 -19.319 1.00 64.69 77 PRO A CA 1
ATOM 642 C C . PRO A 1 77 ? 6.087 -0.004 -19.729 1.00 64.69 77 PRO A C 1
ATOM 644 O O . PRO A 1 77 ? 4.963 -0.491 -19.784 1.00 64.69 77 PRO A O 1
ATOM 647 N N . ASP A 1 78 ? 7.184 -0.740 -19.935 1.00 63.53 78 ASP A N 1
ATOM 648 C CA . ASP A 1 78 ? 7.169 -2.146 -20.378 1.00 63.53 78 ASP A CA 1
ATOM 649 C C . ASP A 1 78 ? 7.009 -3.163 -19.224 1.00 63.53 78 ASP A C 1
ATOM 651 O O . ASP A 1 78 ? 7.198 -4.369 -19.401 1.00 63.53 78 ASP A O 1
ATOM 655 N N . ASN A 1 79 ? 6.678 -2.713 -18.006 1.00 68.31 79 ASN A N 1
ATOM 656 C CA . ASN A 1 79 ? 6.636 -3.567 -16.813 1.00 68.31 79 ASN A CA 1
ATOM 657 C C . ASN A 1 79 ? 5.257 -4.205 -16.545 1.00 68.31 79 ASN A C 1
ATOM 659 O O . ASN A 1 79 ? 4.769 -4.243 -15.410 1.00 68.31 79 ASN A O 1
ATOM 663 N N . GLU A 1 80 ? 4.622 -4.748 -17.587 1.00 72.38 80 GLU A N 1
ATOM 664 C CA . GLU A 1 80 ? 3.272 -5.329 -17.506 1.00 72.38 80 GLU A CA 1
ATOM 665 C C . GLU A 1 80 ? 3.167 -6.485 -16.493 1.00 72.38 80 GLU A C 1
ATOM 667 O O . GLU A 1 80 ? 2.139 -6.686 -15.839 1.00 72.38 80 GLU A O 1
ATOM 672 N N . ILE A 1 81 ? 4.258 -7.226 -16.292 1.00 76.5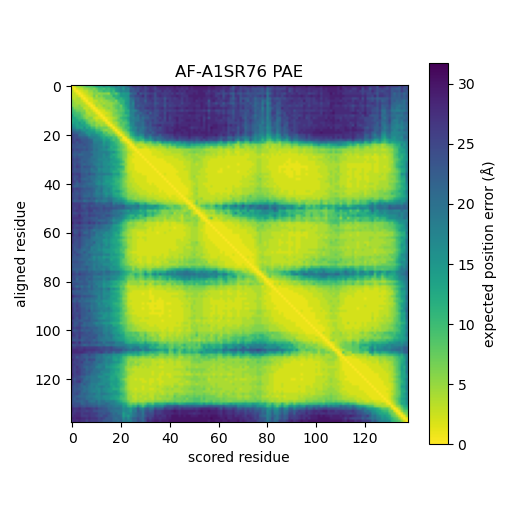0 81 ILE A N 1
ATOM 673 C CA . ILE A 1 81 ? 4.312 -8.373 -15.372 1.00 76.50 81 ILE A CA 1
ATOM 674 C C . ILE A 1 81 ? 4.231 -7.937 -13.905 1.00 76.50 81 ILE A C 1
ATOM 676 O O . ILE A 1 81 ? 3.687 -8.684 -13.081 1.00 76.50 81 ILE A O 1
ATOM 680 N N . SER A 1 82 ? 4.692 -6.723 -13.581 1.00 80.38 82 SER A N 1
ATOM 681 C CA . SER A 1 82 ? 4.611 -6.156 -12.229 1.00 80.38 82 SER A CA 1
ATOM 682 C C . SER A 1 82 ? 3.246 -5.546 -11.909 1.00 80.38 82 SER A C 1
ATOM 684 O O . SER A 1 82 ? 2.910 -5.424 -10.733 1.00 80.38 82 SER A O 1
ATOM 686 N N . ILE A 1 83 ? 2.410 -5.244 -12.910 1.00 86.00 83 ILE A N 1
ATOM 687 C CA . ILE A 1 83 ? 1.087 -4.631 -12.698 1.00 86.00 83 ILE A CA 1
ATOM 688 C C . ILE A 1 83 ? 0.190 -5.538 -11.849 1.00 86.00 83 ILE A C 1
ATOM 690 O O . ILE A 1 83 ? -0.398 -5.097 -10.863 1.00 86.00 83 ILE A O 1
ATOM 694 N N . ARG A 1 84 ? 0.103 -6.833 -12.182 1.00 87.31 84 ARG A N 1
ATOM 695 C CA . ARG A 1 84 ? -0.748 -7.782 -11.440 1.00 87.31 84 ARG A CA 1
ATOM 696 C C . ARG A 1 84 ? -0.351 -7.919 -9.955 1.00 87.31 84 ARG A C 1
ATOM 698 O O . ARG A 1 84 ? -1.238 -7.798 -9.114 1.00 87.31 84 ARG A O 1
ATOM 705 N N . PRO A 1 85 ? 0.921 -8.188 -9.590 1.00 88.75 85 PRO A N 1
ATOM 706 C CA . PRO A 1 85 ? 1.323 -8.224 -8.184 1.00 88.75 85 PRO A CA 1
ATOM 707 C C . PRO A 1 85 ? 1.236 -6.851 -7.501 1.00 88.75 85 PRO A C 1
ATOM 709 O O . PRO A 1 85 ? 0.948 -6.813 -6.309 1.00 88.75 85 PRO A O 1
ATOM 712 N N . ALA A 1 86 ? 1.403 -5.738 -8.224 1.00 90.88 86 ALA A N 1
ATOM 713 C CA . ALA A 1 86 ? 1.220 -4.395 -7.671 1.00 90.88 86 ALA A CA 1
ATOM 714 C C . ALA A 1 86 ? -0.242 -4.131 -7.256 1.00 90.88 86 ALA A C 1
ATOM 716 O O . ALA A 1 86 ? -0.490 -3.662 -6.149 1.00 90.88 86 ALA A O 1
ATOM 717 N N . TRP A 1 87 ? -1.226 -4.528 -8.071 1.00 92.25 87 TRP A N 1
ATOM 718 C CA . TRP A 1 87 ? -2.643 -4.466 -7.678 1.00 92.25 87 TRP A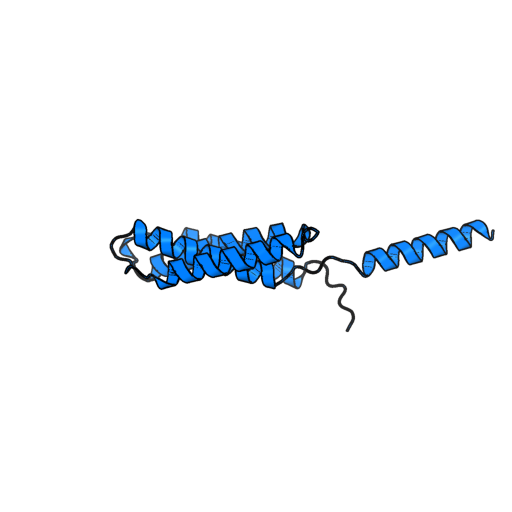 CA 1
ATOM 719 C C . TRP A 1 87 ? -2.946 -5.312 -6.442 1.00 92.25 87 TRP A C 1
ATOM 721 O O . TRP A 1 87 ? -3.659 -4.869 -5.546 1.00 92.25 87 TRP A O 1
ATOM 731 N N . VAL A 1 88 ? -2.379 -6.516 -6.359 1.00 93.88 88 VAL A N 1
ATOM 732 C CA . VAL A 1 88 ? -2.544 -7.359 -5.168 1.00 93.88 88 VAL A CA 1
ATOM 733 C C . VAL A 1 88 ? -1.922 -6.699 -3.937 1.00 93.88 88 VAL A C 1
ATOM 735 O O . VAL A 1 88 ? -2.561 -6.657 -2.892 1.00 93.88 88 VAL A O 1
ATOM 738 N N . SER A 1 89 ? -0.730 -6.118 -4.073 1.00 93.56 89 SER A N 1
ATOM 739 C CA . SER A 1 89 ? -0.060 -5.360 -3.011 1.00 93.56 89 SER A CA 1
ATOM 740 C C . SER A 1 89 ? -0.896 -4.166 -2.522 1.00 93.56 89 SER A C 1
ATOM 742 O O . SER A 1 89 ? -1.036 -3.951 -1.318 1.00 93.56 89 SER A O 1
ATOM 744 N N . PHE A 1 90 ? -1.536 -3.439 -3.443 1.00 95.25 90 PHE A N 1
ATOM 745 C CA . PHE A 1 90 ? -2.477 -2.363 -3.123 1.00 95.25 90 PHE A CA 1
ATOM 746 C C . PHE A 1 90 ? -3.661 -2.848 -2.278 1.00 95.25 90 PHE A C 1
ATOM 748 O O . PHE A 1 90 ? -3.958 -2.262 -1.235 1.00 95.25 90 PHE A O 1
ATOM 755 N N . PHE A 1 91 ? -4.304 -3.950 -2.678 1.00 95.25 91 PHE A N 1
ATOM 756 C CA . PHE A 1 91 ? -5.408 -4.523 -1.907 1.00 95.25 91 PHE A CA 1
ATOM 757 C C . PHE A 1 91 ? -4.956 -5.029 -0.537 1.00 95.25 91 PHE A C 1
ATOM 759 O O . PHE A 1 91 ? -5.643 -4.775 0.451 1.00 95.25 91 PHE A O 1
ATOM 766 N N . ILE A 1 92 ? -3.788 -5.676 -0.449 1.00 95.69 92 ILE A N 1
ATOM 767 C CA . ILE A 1 92 ? -3.196 -6.075 0.837 1.00 95.69 92 ILE A CA 1
ATOM 768 C C . ILE A 1 92 ? -3.077 -4.857 1.753 1.00 95.69 92 ILE A C 1
ATOM 770 O O . ILE A 1 92 ? -3.474 -4.949 2.910 1.00 95.69 92 ILE A O 1
ATOM 774 N N . GLY A 1 93 ? -2.613 -3.709 1.250 1.00 94.88 93 GLY A N 1
ATOM 775 C CA . GLY A 1 93 ? -2.553 -2.467 2.023 1.00 94.88 93 GLY A CA 1
ATOM 776 C C . GLY A 1 93 ? -3.916 -2.043 2.580 1.00 94.88 93 GLY A C 1
ATOM 777 O O . GLY A 1 9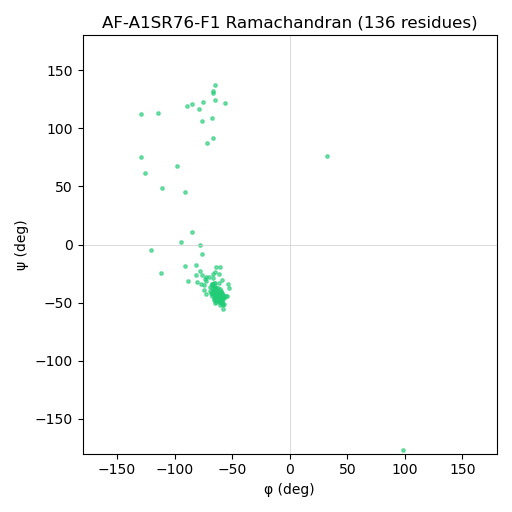3 ? -4.053 -1.847 3.787 1.00 94.88 93 GLY A O 1
ATOM 778 N N . ILE A 1 94 ? -4.949 -1.981 1.732 1.00 94.44 94 ILE A N 1
ATOM 779 C CA . ILE A 1 94 ? -6.309 -1.585 2.149 1.00 94.44 94 ILE A CA 1
ATOM 780 C C . ILE A 1 94 ? -6.862 -2.511 3.241 1.00 94.44 94 ILE A C 1
ATOM 782 O O . ILE A 1 94 ? -7.382 -2.051 4.267 1.00 94.44 94 ILE A O 1
ATOM 786 N N . PHE A 1 95 ? -6.768 -3.825 3.029 1.00 93.88 95 PHE A N 1
ATOM 787 C CA . PHE A 1 95 ? -7.326 -4.804 3.959 1.00 93.88 95 PHE A CA 1
ATOM 788 C C . PHE A 1 95 ? -6.497 -4.927 5.240 1.00 93.88 95 PHE A C 1
ATOM 790 O O . PHE A 1 95 ? -7.080 -5.138 6.302 1.00 93.88 95 PHE A O 1
ATOM 797 N N . SER A 1 96 ? -5.182 -4.687 5.178 1.00 93.62 96 SER A N 1
ATOM 798 C CA . SER A 1 96 ? -4.308 -4.669 6.359 1.00 93.62 96 SER A CA 1
ATOM 799 C C . SER A 1 96 ? -4.695 -3.555 7.325 1.00 93.62 96 SER A C 1
ATOM 801 O O . SER A 1 96 ? -4.868 -3.805 8.517 1.00 93.62 96 SER A O 1
ATOM 803 N N . TYR A 1 97 ? -4.897 -2.333 6.825 1.00 92.19 97 TYR A N 1
ATOM 804 C CA . TYR A 1 97 ? -5.344 -1.226 7.673 1.00 92.19 97 TYR A CA 1
ATOM 805 C C . TYR A 1 97 ? -6.762 -1.458 8.209 1.00 92.19 97 TYR A C 1
ATOM 807 O O . TYR A 1 97 ? -7.044 -1.195 9.376 1.00 92.19 97 TYR A O 1
ATOM 815 N N . SER A 1 98 ? -7.656 -2.003 7.379 1.00 90.44 98 SER A N 1
ATOM 816 C CA . SER A 1 98 ? -9.024 -2.333 7.799 1.00 90.44 98 SER A CA 1
ATOM 817 C C . SER A 1 98 ? -9.042 -3.389 8.910 1.00 90.44 98 SER A C 1
ATOM 819 O O . SER A 1 98 ? -9.797 -3.256 9.873 1.00 90.44 98 SER A O 1
ATOM 821 N N . ALA A 1 99 ? -8.190 -4.415 8.809 1.00 91.06 99 ALA A N 1
ATOM 822 C CA . ALA A 1 99 ? -7.985 -5.413 9.853 1.00 91.06 99 ALA A CA 1
ATOM 823 C C . ALA A 1 99 ? -7.424 -4.781 11.134 1.00 91.06 99 ALA A C 1
ATOM 825 O O . ALA A 1 99 ? -7.940 -5.052 12.217 1.00 91.06 99 ALA A O 1
ATOM 826 N N . PHE A 1 100 ? -6.427 -3.899 11.003 1.00 89.81 100 PHE A N 1
ATOM 827 C CA . PHE A 1 100 ? -5.827 -3.173 12.121 1.00 89.81 100 PHE A CA 1
ATOM 828 C C . PHE A 1 100 ? -6.862 -2.326 12.871 1.00 89.81 100 PHE A C 1
ATOM 830 O O . PHE A 1 100 ? -7.023 -2.485 14.079 1.00 89.81 100 PHE A O 1
ATOM 837 N N . ILE A 1 101 ? -7.642 -1.503 12.166 1.00 88.00 101 ILE A N 1
ATOM 838 C CA . ILE A 1 101 ? -8.708 -0.697 12.777 1.00 88.00 101 ILE A CA 1
ATOM 839 C C . ILE A 1 101 ? -9.752 -1.574 13.466 1.00 88.00 101 ILE A C 1
ATOM 841 O O . ILE A 1 101 ? -10.162 -1.251 14.574 1.00 88.00 101 ILE A O 1
ATOM 845 N N . GLY A 1 102 ? -10.129 -2.708 12.874 1.00 86.06 102 GLY A N 1
ATOM 846 C CA . GLY A 1 102 ? -11.058 -3.640 13.517 1.00 86.06 102 GLY A CA 1
ATOM 847 C C . GLY A 1 102 ? -10.517 -4.280 14.804 1.00 86.06 102 GLY A C 1
ATOM 848 O O . GLY A 1 102 ? -11.305 -4.678 15.651 1.00 86.06 102 GLY A O 1
ATOM 849 N N . THR A 1 103 ? -9.191 -4.363 14.987 1.00 86.44 103 THR A N 1
ATOM 850 C CA . THR A 1 103 ? -8.603 -4.779 16.280 1.00 86.44 103 THR A CA 1
ATOM 851 C C . THR A 1 103 ? -8.557 -3.653 17.308 1.00 86.44 103 THR A C 1
ATOM 853 O O . THR A 1 103 ? -8.654 -3.925 18.499 1.00 86.44 103 THR A O 1
ATOM 856 N N . GLN A 1 104 ? -8.383 -2.407 16.860 1.00 84.94 104 GLN A N 1
ATOM 857 C CA . GLN A 1 104 ? -8.318 -1.239 17.742 1.00 84.94 104 GLN A CA 1
ATOM 858 C C . GLN A 1 104 ? -9.703 -0.819 18.245 1.00 84.94 104 GLN A C 1
ATOM 860 O O . GLN A 1 104 ? -9.825 -0.376 19.380 1.00 84.94 104 GLN A O 1
ATOM 865 N N . TYR A 1 105 ? -10.727 -0.998 17.410 1.00 83.94 105 TYR A N 1
ATOM 866 C CA . TYR A 1 105 ? -12.108 -0.606 17.682 1.00 83.94 105 TYR A CA 1
ATOM 867 C C . TYR A 1 105 ? -13.047 -1.796 17.406 1.00 83.94 105 TYR A C 1
ATOM 869 O O . TYR A 1 105 ? -13.699 -1.844 16.354 1.00 83.94 105 TYR A O 1
ATOM 877 N N . PRO A 1 106 ? -13.084 -2.805 18.296 1.00 79.12 106 PRO A N 1
ATOM 878 C CA . PRO A 1 106 ? -13.900 -4.013 18.126 1.00 79.12 106 PRO A CA 1
ATOM 879 C C . PRO A 1 106 ? -15.411 -3.731 18.034 1.00 79.12 106 PRO A C 1
ATOM 881 O O . PRO A 1 106 ? -16.164 -4.543 17.496 1.00 79.12 106 PRO A O 1
ATOM 884 N N . GLU A 1 107 ? -15.862 -2.566 18.500 1.00 78.69 107 GLU A N 1
ATOM 885 C CA . GLU A 1 107 ? -17.231 -2.061 18.365 1.00 78.69 107 GLU A CA 1
ATOM 886 C C . GLU A 1 107 ? -17.658 -1.809 16.908 1.00 78.69 107 GLU A C 1
ATOM 888 O O . GLU A 1 107 ? -18.852 -1.790 16.614 1.00 78.69 107 GLU A O 1
ATOM 893 N N . LEU A 1 108 ? -16.707 -1.673 15.976 1.00 73.25 108 LEU A N 1
ATOM 894 C CA . LEU A 1 108 ? -16.977 -1.483 14.545 1.00 73.25 108 LEU A CA 1
ATOM 895 C C . LEU A 1 108 ? -17.363 -2.784 13.815 1.00 73.25 108 LEU A C 1
ATOM 897 O O . LEU A 1 108 ? -17.621 -2.757 12.609 1.00 73.25 108 LEU A O 1
ATOM 901 N N . GLY A 1 109 ? -17.410 -3.917 14.523 1.00 70.38 109 GLY A N 1
ATOM 902 C CA . GLY A 1 109 ? -17.802 -5.219 13.987 1.00 70.38 109 GLY A CA 1
ATOM 903 C C . GLY A 1 109 ? -16.623 -6.124 13.611 1.00 70.38 109 GLY A C 1
ATOM 904 O O . GLY A 1 109 ? -15.455 -5.821 13.845 1.00 70.38 109 GLY A O 1
ATOM 905 N N . SER A 1 110 ? -16.938 -7.295 13.047 1.00 73.75 110 SER A N 1
ATOM 906 C CA . SER A 1 110 ? -15.951 -8.353 12.797 1.00 73.75 110 SER A CA 1
ATOM 907 C C . SER A 1 110 ? -14.912 -7.968 11.738 1.00 73.75 110 SER A C 1
ATOM 909 O O . SER A 1 110 ? -15.248 -7.564 10.625 1.00 73.75 110 SER A O 1
ATOM 911 N N . ASN A 1 111 ? -13.636 -8.193 12.052 1.00 87.44 111 ASN A N 1
ATOM 912 C CA . ASN A 1 111 ? -12.502 -8.000 11.147 1.00 87.44 111 ASN A CA 1
ATOM 913 C C . ASN A 1 111 ? -12.084 -9.277 10.396 1.00 87.44 111 ASN A C 1
ATOM 915 O O . ASN A 1 111 ? -11.124 -9.234 9.623 1.00 87.44 111 ASN A O 1
ATOM 919 N N . LEU A 1 112 ? -12.792 -10.398 10.599 1.00 87.88 112 LEU A N 1
ATOM 920 C CA . LEU A 1 112 ? -12.434 -11.702 10.031 1.00 87.88 112 LEU A CA 1
ATOM 921 C C . LEU A 1 112 ? -12.298 -11.636 8.513 1.00 87.88 112 LEU A C 1
ATOM 923 O O . LEU A 1 112 ? -11.311 -12.112 7.968 1.00 87.88 112 LEU A O 1
ATOM 927 N N . PHE A 1 113 ? -13.234 -10.968 7.840 1.00 89.06 113 PHE A N 1
ATOM 928 C CA . PHE A 1 113 ? -13.190 -10.815 6.390 1.00 89.06 113 PHE A CA 1
ATOM 929 C C . PHE A 1 113 ? -11.906 -10.112 5.917 1.00 89.06 113 PHE A C 1
ATOM 931 O O . PHE A 1 113 ? -11.193 -10.633 5.058 1.00 89.06 113 PHE A O 1
ATOM 938 N N . SER A 1 114 ? -11.567 -8.968 6.520 1.00 90.88 114 SER A N 1
ATOM 939 C CA . SER A 1 114 ? -10.362 -8.200 6.178 1.00 90.88 114 SER A CA 1
ATOM 940 C C . SER A 1 114 ? -9.084 -8.994 6.450 1.00 90.88 114 SER A C 1
ATOM 942 O O . SER A 1 114 ? -8.176 -9.000 5.618 1.00 90.88 114 SER A O 1
ATOM 944 N N . VAL A 1 115 ? -9.013 -9.702 7.582 1.00 91.50 115 VAL A N 1
ATOM 945 C CA . VAL A 1 115 ? -7.856 -10.537 7.943 1.00 91.50 115 VAL A CA 1
ATOM 946 C C . VAL A 1 115 ? -7.711 -11.715 6.981 1.00 91.50 115 VAL A C 1
ATOM 948 O O . VAL A 1 115 ? -6.624 -11.936 6.449 1.00 91.50 115 VAL A O 1
ATOM 951 N N . THR A 1 116 ? -8.794 -12.445 6.702 1.00 93.94 116 THR A N 1
ATOM 952 C CA . THR A 1 116 ? -8.788 -13.586 5.778 1.00 93.94 116 THR A CA 1
ATOM 953 C C . THR A 1 116 ? -8.346 -13.161 4.383 1.00 93.94 116 THR A C 1
ATOM 955 O O . THR A 1 116 ? -7.492 -13.814 3.782 1.00 93.94 116 THR A O 1
ATOM 958 N N . LEU A 1 117 ? -8.869 -12.044 3.876 1.00 93.38 117 LEU A N 1
ATOM 959 C CA . LEU A 1 117 ? -8.517 -11.558 2.547 1.00 93.38 117 LEU A CA 1
ATOM 960 C C . LEU A 1 117 ? -7.060 -11.083 2.482 1.00 93.38 117 LEU A C 1
ATOM 962 O O . LEU A 1 117 ? -6.346 -11.429 1.540 1.00 93.38 117 LEU A O 1
ATOM 966 N N . THR A 1 118 ? -6.590 -10.373 3.513 1.00 93.75 118 THR A N 1
ATOM 967 C CA . THR A 1 118 ? -5.177 -9.983 3.645 1.00 93.75 118 THR A CA 1
ATOM 968 C C . THR A 1 118 ? -4.269 -11.211 3.625 1.00 93.75 118 THR A C 1
ATOM 970 O O . THR A 1 118 ? -3.275 -11.223 2.900 1.00 93.75 118 THR A O 1
ATOM 973 N N . LEU A 1 119 ? -4.622 -12.267 4.365 1.00 95.00 119 LEU A N 1
ATOM 974 C CA . LEU A 1 119 ? -3.845 -13.503 4.443 1.00 95.00 119 LEU A CA 1
ATOM 975 C C . LEU A 1 119 ? -3.773 -14.212 3.085 1.00 95.00 119 LEU A C 1
ATOM 977 O O . LEU A 1 119 ? -2.681 -14.541 2.627 1.00 95.00 119 LEU A O 1
ATOM 981 N N . ILE A 1 120 ? -4.915 -14.408 2.418 1.00 95.56 120 ILE A N 1
ATOM 982 C CA . ILE A 1 120 ? -4.985 -15.083 1.112 1.00 95.56 120 ILE A CA 1
ATOM 983 C C . ILE A 1 120 ? -4.155 -14.325 0.071 1.00 95.56 120 ILE A C 1
ATOM 985 O O . ILE A 1 120 ? -3.339 -14.927 -0.631 1.00 95.56 120 ILE A O 1
ATOM 989 N N . LEU A 1 121 ? -4.325 -13.003 -0.009 1.00 93.38 121 LEU A N 1
ATOM 990 C CA . LEU A 1 121 ? -3.591 -12.163 -0.953 1.00 93.38 121 LEU A CA 1
ATOM 991 C C . LEU A 1 121 ? -2.088 -12.155 -0.649 1.00 93.38 121 LEU A C 1
ATOM 993 O O . LEU A 1 121 ? -1.281 -12.244 -1.572 1.00 93.38 121 LEU A O 1
ATOM 997 N N . THR A 1 122 ? -1.708 -12.100 0.629 1.00 92.69 122 THR A N 1
ATOM 998 C CA . THR A 1 122 ? -0.302 -12.126 1.058 1.00 92.69 122 THR A CA 1
ATOM 999 C C . THR A 1 122 ? 0.355 -13.458 0.725 1.00 92.69 122 THR A C 1
ATOM 1001 O O . THR A 1 122 ? 1.437 -13.471 0.143 1.00 92.69 122 THR A O 1
ATOM 1004 N N . ILE A 1 123 ? -0.308 -14.582 1.017 1.00 93.31 123 ILE A N 1
ATOM 1005 C CA . ILE A 1 123 ? 0.184 -15.920 0.660 1.00 93.31 123 ILE A CA 1
ATOM 1006 C C . ILE A 1 123 ? 0.366 -16.025 -0.853 1.00 93.31 123 ILE A C 1
ATOM 1008 O O . ILE A 1 123 ? 1.411 -16.483 -1.310 1.00 93.31 123 ILE A O 1
ATOM 1012 N N . TRP A 1 124 ? -0.608 -15.564 -1.639 1.00 92.06 124 TRP A N 1
ATOM 1013 C CA . TRP A 1 124 ? -0.505 -15.578 -3.096 1.00 92.06 124 TRP A CA 1
ATOM 1014 C C . TRP A 1 124 ? 0.640 -14.698 -3.607 1.00 92.06 124 TRP A C 1
ATOM 1016 O O . TRP A 1 124 ? 1.389 -15.117 -4.490 1.00 92.06 124 TRP A O 1
ATOM 1026 N N . LEU A 1 125 ? 0.809 -13.497 -3.045 1.00 89.62 125 LEU A N 1
ATOM 1027 C CA . LEU A 1 125 ? 1.875 -12.574 -3.429 1.00 89.62 125 LEU A CA 1
ATOM 1028 C C . LEU A 1 125 ? 3.252 -13.159 -3.099 1.00 89.62 125 LEU A C 1
ATOM 1030 O O . LEU A 1 125 ? 4.128 -13.165 -3.962 1.00 89.62 125 LEU A O 1
ATOM 1034 N N . ILE A 1 126 ? 3.428 -13.712 -1.896 1.00 88.69 126 ILE A N 1
ATOM 1035 C CA . ILE A 1 126 ? 4.663 -14.388 -1.475 1.00 88.69 126 ILE A CA 1
ATOM 1036 C C . ILE A 1 126 ? 4.925 -15.605 -2.357 1.00 88.69 126 ILE A C 1
ATOM 1038 O O . ILE A 1 126 ? 6.039 -15.766 -2.847 1.00 88.69 126 ILE A O 1
ATOM 1042 N N . TYR A 1 127 ? 3.911 -16.431 -2.621 1.00 87.75 127 TYR A N 1
ATOM 1043 C CA . TYR A 1 127 ? 4.043 -17.582 -3.509 1.00 87.75 127 TYR A CA 1
ATOM 1044 C C . TYR A 1 127 ? 4.495 -17.147 -4.905 1.00 87.75 127 TYR A C 1
ATOM 1046 O O . TYR A 1 127 ? 5.423 -17.722 -5.466 1.00 87.75 127 TYR A O 1
ATOM 1054 N N . LYS A 1 128 ? 3.913 -16.073 -5.444 1.00 83.62 128 LYS A N 1
ATOM 1055 C CA . LYS A 1 128 ? 4.297 -15.530 -6.746 1.00 83.62 128 LYS A CA 1
ATOM 1056 C C . LYS A 1 128 ? 5.704 -14.923 -6.751 1.00 83.62 128 LYS A C 1
ATOM 1058 O O . LYS A 1 128 ? 6.391 -15.049 -7.754 1.00 83.62 128 LYS A O 1
ATOM 1063 N N . LEU A 1 129 ? 6.157 -14.310 -5.660 1.00 80.25 129 LEU A N 1
ATOM 1064 C CA . LEU A 1 129 ? 7.527 -13.792 -5.535 1.00 80.25 129 LEU A CA 1
ATOM 1065 C C . LEU A 1 129 ? 8.564 -14.909 -5.321 1.00 80.25 129 LEU A C 1
ATOM 1067 O O . LEU A 1 129 ? 9.687 -14.810 -5.803 1.00 80.25 129 LEU A O 1
ATOM 1071 N N . MET A 1 130 ? 8.206 -15.974 -4.598 1.00 79.81 130 MET A N 1
ATOM 1072 C CA . MET A 1 130 ? 9.114 -17.073 -4.250 1.00 79.81 130 MET A CA 1
ATOM 1073 C C . MET A 1 130 ? 9.164 -18.195 -5.289 1.00 79.81 130 MET A C 1
ATOM 1075 O O . MET A 1 130 ? 10.204 -18.841 -5.412 1.00 79.81 130 MET A O 1
ATOM 1079 N N . PHE A 1 131 ? 8.063 -18.457 -5.989 1.00 70.44 131 PHE A N 1
ATOM 1080 C CA . PHE A 1 131 ? 7.916 -19.551 -6.955 1.00 70.44 131 PHE A CA 1
ATOM 1081 C C . PHE A 1 131 ? 7.564 -19.063 -8.364 1.00 70.44 131 PHE A C 1
ATOM 1083 O O . PHE A 1 131 ? 7.523 -19.873 -9.289 1.00 70.44 131 PHE A O 1
ATOM 1090 N N . GLY A 1 132 ? 7.342 -17.758 -8.557 1.00 61.69 132 GLY A N 1
ATOM 1091 C CA . GLY A 1 132 ? 7.288 -17.149 -9.884 1.00 61.69 132 GLY A CA 1
ATOM 1092 C C . GLY A 1 132 ? 8.662 -17.217 -10.540 1.00 61.69 132 GLY A C 1
ATOM 1093 O O . GLY A 1 132 ? 9.507 -16.369 -10.296 1.00 61.69 132 GLY A O 1
ATOM 1094 N N . ASP A 1 133 ? 8.868 -18.292 -11.296 1.00 51.56 133 ASP A N 1
ATOM 1095 C CA . ASP A 1 133 ? 10.016 -18.627 -12.143 1.00 51.56 133 ASP A CA 1
ATOM 1096 C C . ASP A 1 133 ? 11.384 -18.117 -11.657 1.00 51.56 133 ASP A C 1
ATOM 1098 O O . ASP A 1 133 ? 11.989 -17.173 -12.169 1.00 51.56 133 ASP A O 1
ATOM 1102 N N . LYS A 1 134 ? 11.901 -18.821 -10.649 1.00 44.53 134 LYS A N 1
ATOM 1103 C CA . LYS A 1 134 ? 13.304 -18.777 -10.257 1.00 44.53 134 LYS A CA 1
ATOM 1104 C C . LYS A 1 134 ? 14.165 -19.502 -11.299 1.00 44.53 134 LYS A C 1
ATOM 1106 O O . LYS A 1 134 ? 14.525 -20.662 -11.112 1.00 44.53 134 LYS A O 1
ATOM 1111 N N . ARG A 1 135 ? 14.608 -18.803 -12.340 1.00 39.41 135 ARG A N 1
ATOM 1112 C CA . ARG A 1 135 ? 15.914 -19.095 -12.961 1.00 39.41 135 ARG A CA 1
ATOM 1113 C C . ARG A 1 135 ? 16.934 -18.101 -12.402 1.00 39.41 135 ARG A C 1
ATOM 1115 O O . ARG A 1 135 ? 17.403 -17.220 -13.110 1.00 39.41 135 ARG A O 1
ATOM 1122 N N . TYR A 1 136 ? 17.238 -18.219 -11.108 1.00 47.88 136 TYR A N 1
ATOM 1123 C CA . TYR A 1 136 ? 18.350 -17.488 -10.498 1.00 47.88 136 TYR A CA 1
ATOM 1124 C C . TYR A 1 136 ? 19.661 -18.192 -10.843 1.00 47.88 136 TYR A C 1
ATOM 1126 O O . TYR A 1 136 ? 19.871 -19.334 -10.434 1.00 47.88 136 TYR A O 1
ATOM 1134 N N . SER A 1 137 ? 20.536 -17.507 -11.575 1.00 33.69 137 SER A N 1
ATOM 1135 C CA . SER A 1 137 ? 21.965 -17.808 -11.543 1.00 33.69 137 SER A CA 1
ATOM 1136 C C . SER A 1 137 ? 22.570 -17.058 -10.361 1.00 33.69 137 SER A C 1
ATOM 1138 O O . SER A 1 137 ? 22.425 -15.837 -10.274 1.00 33.69 137 SER A O 1
ATOM 1140 N N . ALA A 1 138 ? 23.176 -17.819 -9.449 1.00 33.88 138 ALA A N 1
ATOM 1141 C CA . ALA A 1 138 ? 24.205 -17.322 -8.544 1.00 33.88 138 ALA A CA 1
ATOM 1142 C C . ALA A 1 138 ? 25.458 -16.917 -9.336 1.00 33.88 138 ALA A C 1
ATOM 1144 O O . ALA A 1 138 ? 25.651 -17.476 -10.444 1.00 33.88 138 ALA A O 1
#